Protein AF-A0A7V4J380-F1 (afdb_monomer_lite)

Sequence (96 aa):
MTESTLLVTMGGQAQVVTFALDWLLRHGENIREVVVLHVSPPPSLPVPHARVRRALEQLSTEFAGDRYQATPCRLRLVPIRRESERLADITDESDA

Foldseek 3Di:
DDEDEAEEEDELALVVVVVVVVVCVVVVHRYQEYEYEYAAAPPPDDPVPRSVVVSVVVVCVCCPPCDRPPHRHHYHYHFDDDVPHGHHHDPDPVSD

Radius of gyration: 14.52 Å; chains: 1; bounding box: 34×26×43 Å

Secondary structure (DSSP, 8-state):
---EEEEEEESS-THHHHHHHHHHHHTT--EEEEEEEE-B--TTS-GGG-HHHHHHHHHHHHTTTTEETTEE-EEEEEE-EETTEEPBP--SGGG-

pLDDT: mean 86.93, std 13.1, range [53.47, 98.38]

Structure (mmCIF, N/CA/C/O backbone):
data_AF-A0A7V4J380-F1
#
_entry.id   AF-A0A7V4J380-F1
#
loop_
_atom_site.group_PDB
_atom_site.id
_atom_site.type_symbol
_atom_site.label_atom_id
_atom_site.label_alt_id
_atom_site.label_comp_id
_atom_site.label_asym_id
_atom_site.label_entity_id
_atom_site.label_seq_id
_atom_site.pdbx_PDB_ins_code
_atom_site.Cartn_x
_atom_site.Cartn_y
_atom_site.Cartn_z
_atom_site.occupancy
_atom_site.B_iso_or_equiv
_atom_site.auth_seq_id
_atom_site.auth_comp_id
_atom_site.auth_asym_id
_atom_site.auth_atom_id
_atom_site.pdbx_PDB_model_num
ATOM 1 N N . MET A 1 1 ? -12.667 -7.475 19.306 1.00 62.94 1 MET A N 1
ATOM 2 C CA . MET A 1 1 ? -12.889 -7.272 17.859 1.00 62.94 1 MET A CA 1
ATOM 3 C C . MET A 1 1 ? -11.750 -7.944 17.130 1.00 62.94 1 MET A C 1
ATOM 5 O O . MET A 1 1 ? -10.622 -7.815 17.589 1.00 62.94 1 MET A O 1
ATOM 9 N N . THR A 1 2 ? -12.038 -8.679 16.064 1.00 84.44 2 THR A N 1
ATOM 10 C CA . THR A 1 2 ? -11.004 -9.290 15.224 1.00 84.44 2 THR A CA 1
ATOM 11 C C . THR A 1 2 ? -10.296 -8.181 14.447 1.00 84.44 2 THR A C 1
ATOM 13 O O . THR A 1 2 ? -10.947 -7.248 13.978 1.00 84.44 2 THR A O 1
ATOM 16 N N . GLU A 1 3 ? -8.970 -8.221 14.391 1.00 92.12 3 GLU A N 1
ATOM 17 C CA . GLU A 1 3 ? -8.197 -7.335 13.522 1.00 92.12 3 GLU A CA 1
ATOM 18 C C . GLU A 1 3 ? -8.098 -7.975 12.142 1.00 92.12 3 GLU A C 1
ATOM 20 O O . GLU A 1 3 ? -7.867 -9.181 12.029 1.00 92.12 3 GLU A O 1
ATOM 25 N N . SER A 1 4 ? -8.280 -7.162 11.109 1.00 96.06 4 SER A N 1
ATOM 26 C CA . SER A 1 4 ? -8.272 -7.606 9.720 1.00 96.06 4 SER A CA 1
ATOM 27 C C . SER A 1 4 ? -7.099 -6.979 8.968 1.00 96.06 4 SER A C 1
ATOM 29 O O . SER A 1 4 ? -6.654 -5.865 9.270 1.00 96.06 4 SER A O 1
ATOM 31 N N . THR A 1 5 ? -6.619 -7.697 7.955 1.00 97.50 5 THR A N 1
ATOM 32 C CA . THR A 1 5 ? -5.591 -7.226 7.022 1.00 97.50 5 THR A CA 1
ATOM 33 C C . THR A 1 5 ? -6.215 -7.049 5.647 1.00 97.50 5 THR A C 1
ATOM 35 O O . THR A 1 5 ? -6.853 -7.966 5.131 1.00 97.50 5 THR A O 1
ATOM 38 N N . LEU A 1 6 ? -6.004 -5.886 5.036 1.00 97.69 6 LEU A N 1
ATOM 39 C CA . LEU A 1 6 ? -6.385 -5.624 3.654 1.00 97.69 6 LEU A CA 1
ATOM 40 C C . LEU A 1 6 ? -5.228 -6.022 2.727 1.00 97.69 6 LEU A C 1
ATOM 42 O O . LEU A 1 6 ? -4.156 -5.425 2.787 1.00 97.69 6 LEU A O 1
ATOM 46 N N . LEU A 1 7 ? -5.447 -7.013 1.863 1.00 97.44 7 LEU A N 1
ATOM 47 C CA . LEU A 1 7 ? -4.506 -7.416 0.815 1.00 97.44 7 LEU A CA 1
ATOM 48 C C . LEU A 1 7 ? -4.987 -6.881 -0.537 1.00 97.44 7 LEU A C 1
ATOM 50 O O . LEU A 1 7 ? -6.100 -7.199 -0.952 1.00 97.44 7 LEU A O 1
ATOM 54 N N . VAL A 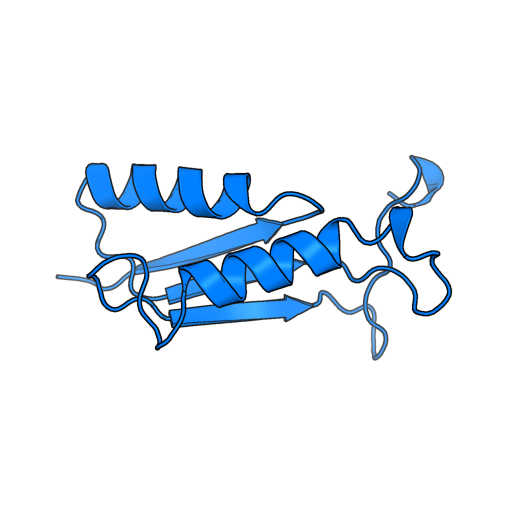1 8 ? -4.161 -6.090 -1.227 1.00 95.12 8 VAL A N 1
ATOM 55 C CA . VAL A 1 8 ? -4.530 -5.476 -2.516 1.00 95.12 8 VAL A CA 1
ATOM 56 C C . VAL A 1 8 ? -3.401 -5.590 -3.526 1.00 95.12 8 VAL A C 1
ATOM 58 O O . VAL A 1 8 ? -2.229 -5.517 -3.166 1.00 95.12 8 VAL A O 1
ATOM 61 N N . THR A 1 9 ? -3.750 -5.690 -4.804 1.00 92.31 9 THR A N 1
ATOM 62 C CA . THR A 1 9 ? -2.816 -5.462 -5.911 1.00 92.31 9 THR A CA 1
ATOM 63 C C . THR A 1 9 ? -2.856 -4.000 -6.339 1.00 92.31 9 THR A C 1
ATOM 65 O O . THR A 1 9 ? -3.934 -3.409 -6.413 1.00 92.31 9 THR A O 1
ATOM 68 N N . MET A 1 10 ? -1.707 -3.413 -6.660 1.00 91.00 10 MET A N 1
ATOM 69 C CA . MET A 1 10 ? -1.605 -2.016 -7.075 1.00 91.00 10 MET A CA 1
ATOM 70 C C . MET A 1 10 ? -0.615 -1.861 -8.231 1.00 91.00 10 MET A C 1
ATOM 72 O O . MET A 1 10 ? 0.506 -2.366 -8.181 1.00 91.00 10 MET A O 1
ATOM 76 N N . GLY A 1 11 ? -1.065 -1.164 -9.277 1.00 85.12 11 GLY A N 1
ATOM 77 C CA . GLY A 1 11 ? -0.243 -0.756 -10.415 1.00 85.12 11 GLY A CA 1
ATOM 78 C C . GLY A 1 11 ? 0.300 0.660 -10.226 1.00 85.12 11 GLY A C 1
ATOM 79 O O . GLY A 1 11 ? 1.171 0.906 -9.404 1.00 85.12 11 GLY A O 1
ATOM 80 N N . GLY A 1 12 ? -0.208 1.621 -10.999 1.00 86.62 12 GLY A N 1
ATOM 81 C CA . GLY A 1 12 ? 0.286 3.004 -10.998 1.00 86.62 12 GLY A CA 1
ATOM 82 C C . GLY A 1 12 ? -0.514 4.012 -10.167 1.00 86.62 12 GLY A C 1
ATOM 83 O O . GLY A 1 12 ? -0.297 5.211 -10.329 1.00 86.62 12 GLY A O 1
ATOM 84 N N . GLN A 1 13 ? -1.483 3.568 -9.361 1.00 91.25 13 GLN A N 1
ATOM 85 C CA . GLN A 1 13 ? -2.473 4.446 -8.725 1.00 91.25 13 GLN A CA 1
ATOM 86 C C . GLN A 1 13 ? -2.659 4.108 -7.244 1.00 91.25 13 GLN A C 1
ATOM 88 O O . GLN A 1 13 ? -3.278 3.103 -6.897 1.00 91.25 13 GLN A O 1
ATOM 93 N N . ALA A 1 14 ? -2.174 4.988 -6.366 1.00 93.81 14 ALA A N 1
ATOM 94 C CA . ALA A 1 14 ? -2.331 4.854 -4.917 1.00 93.81 14 ALA A CA 1
ATOM 95 C C . ALA A 1 14 ? -3.801 4.934 -4.472 1.00 93.81 14 ALA A C 1
ATOM 97 O O . ALA A 1 14 ? -4.189 4.294 -3.497 1.00 93.81 14 ALA A O 1
ATOM 98 N N . GLN A 1 15 ? -4.630 5.683 -5.209 1.00 94.94 15 GLN A N 1
ATOM 99 C CA . GLN A 1 15 ? -6.020 5.962 -4.841 1.00 94.94 15 GLN A CA 1
ATOM 100 C C . GLN A 1 15 ? -6.887 4.705 -4.767 1.00 94.94 15 GLN A C 1
ATOM 102 O O . GLN A 1 15 ? -7.817 4.653 -3.974 1.00 94.94 15 GLN A O 1
ATOM 107 N N . VAL A 1 16 ? -6.577 3.675 -5.561 1.00 92.94 16 VAL A N 1
ATOM 108 C CA . VAL A 1 16 ? -7.302 2.397 -5.499 1.00 92.94 16 VAL A CA 1
ATOM 109 C C . VAL A 1 16 ? -7.184 1.784 -4.099 1.00 92.94 16 VAL A C 1
ATOM 111 O O . VAL A 1 16 ? -8.164 1.270 -3.566 1.00 92.94 16 VAL A O 1
ATOM 114 N N . VAL A 1 17 ? -6.008 1.899 -3.472 1.00 96.56 17 VAL A N 1
ATOM 115 C CA . VAL A 1 17 ? -5.754 1.391 -2.118 1.00 96.56 17 VAL A CA 1
ATOM 116 C C . VAL A 1 17 ? -6.486 2.232 -1.075 1.00 96.56 17 VAL A C 1
ATOM 118 O O . VAL A 1 17 ? -7.187 1.682 -0.227 1.00 96.56 17 VAL A O 1
ATOM 121 N N . THR A 1 18 ? -6.352 3.559 -1.140 1.00 97.00 18 THR A N 1
ATOM 122 C CA . THR A 1 18 ? -6.932 4.459 -0.132 1.00 97.00 18 THR A CA 1
ATOM 123 C C . THR A 1 18 ? -8.455 4.505 -0.206 1.00 97.00 18 THR A C 1
ATOM 125 O O . THR A 1 18 ? -9.106 4.513 0.831 1.00 97.00 18 THR A O 1
ATOM 128 N N . PHE A 1 19 ? -9.055 4.424 -1.398 1.00 97.19 19 PHE A N 1
ATOM 129 C CA . PHE A 1 19 ? -10.513 4.353 -1.546 1.00 97.19 19 PHE A CA 1
ATOM 130 C C . PHE A 1 19 ? -11.094 3.037 -1.030 1.00 97.19 19 PHE A C 1
ATOM 132 O O . PHE A 1 19 ? -12.133 3.054 -0.369 1.00 97.19 19 PHE A O 1
ATOM 139 N N . ALA A 1 20 ? -10.428 1.908 -1.292 1.00 96.81 20 ALA A N 1
ATOM 140 C CA . ALA A 1 20 ? -10.843 0.623 -0.738 1.00 96.81 20 ALA A CA 1
ATOM 141 C C . ALA A 1 20 ? -10.758 0.628 0.796 1.00 96.81 20 ALA A C 1
ATOM 143 O O . ALA A 1 20 ? -11.705 0.217 1.468 1.00 96.81 20 ALA A O 1
ATOM 144 N N . LEU A 1 21 ? -9.659 1.148 1.354 1.00 97.62 21 LEU A N 1
ATOM 145 C CA . LEU A 1 21 ? -9.485 1.264 2.800 1.00 97.62 21 LEU A CA 1
ATOM 146 C C . LEU A 1 21 ? -10.527 2.197 3.428 1.00 97.62 21 LEU A C 1
ATOM 148 O O . LEU A 1 21 ? -11.185 1.809 4.389 1.00 97.62 21 LEU A O 1
ATOM 152 N N . ASP A 1 22 ? -10.724 3.390 2.866 1.00 97.56 22 ASP A N 1
ATOM 153 C CA . ASP A 1 22 ? -11.747 4.342 3.306 1.00 97.56 22 ASP A CA 1
ATOM 154 C C . ASP A 1 22 ? -13.134 3.701 3.343 1.00 97.56 22 ASP A C 1
ATOM 156 O O . ASP A 1 22 ? -13.890 3.904 4.294 1.00 97.56 22 ASP A O 1
ATOM 160 N N . TRP A 1 23 ? -13.483 2.939 2.304 1.00 97.56 23 TRP A N 1
ATOM 161 C CA . TRP A 1 23 ? -14.763 2.250 2.238 1.00 97.56 23 TRP A CA 1
ATOM 162 C C . TRP A 1 23 ? -14.890 1.234 3.375 1.00 97.56 23 TRP A C 1
ATOM 164 O O . TRP A 1 23 ? -15.863 1.301 4.119 1.00 97.56 23 TRP A O 1
ATOM 174 N N . LEU A 1 24 ? -13.896 0.366 3.581 1.00 96.38 24 LEU A N 1
ATOM 175 C CA . LEU A 1 24 ? -13.916 -0.639 4.654 1.00 96.38 24 LEU A CA 1
ATOM 176 C C . LEU A 1 24 ? -14.027 0.006 6.042 1.00 96.38 24 LEU A C 1
ATOM 178 O O . LEU A 1 24 ? -14.891 -0.370 6.835 1.00 96.38 24 LEU A O 1
ATOM 182 N N . LEU A 1 25 ? -13.218 1.033 6.315 1.00 95.38 25 LEU A N 1
ATOM 183 C CA . LEU A 1 25 ? -13.238 1.747 7.594 1.00 95.38 25 LEU A CA 1
ATOM 184 C C . LEU A 1 25 ? -14.592 2.425 7.849 1.00 95.38 25 LEU A C 1
ATOM 186 O O . LEU A 1 25 ? -15.112 2.362 8.963 1.00 95.38 25 LEU A O 1
ATOM 190 N N . ARG A 1 26 ? -15.210 3.024 6.821 1.00 96.06 26 ARG A N 1
ATOM 191 C CA . ARG A 1 26 ? -16.560 3.615 6.923 1.00 96.06 26 ARG A CA 1
ATOM 192 C C . ARG A 1 26 ? -17.649 2.578 7.209 1.00 96.06 26 ARG A C 1
ATOM 194 O O . ARG A 1 26 ? -18.677 2.947 7.768 1.00 96.06 26 ARG A O 1
ATOM 201 N N . HIS A 1 27 ? -17.427 1.311 6.864 1.00 95.44 27 HIS A N 1
ATOM 202 C CA . HIS A 1 27 ? -18.343 0.202 7.155 1.00 95.44 27 HIS A CA 1
ATOM 203 C C . HIS A 1 27 ? -18.036 -0.500 8.489 1.00 95.44 27 HIS A C 1
ATOM 205 O O . HIS A 1 27 ? -18.673 -1.496 8.819 1.00 95.44 27 HIS A O 1
ATOM 211 N N . GLY A 1 28 ? -17.109 0.040 9.287 1.00 94.56 28 GLY A N 1
ATOM 212 C CA . GLY A 1 28 ? -16.799 -0.464 10.625 1.00 94.56 28 GLY A CA 1
ATOM 213 C C . GLY A 1 28 ? -15.778 -1.601 10.657 1.00 94.56 28 GLY A C 1
ATOM 214 O O . GLY A 1 28 ? -15.563 -2.181 11.722 1.00 94.56 28 GLY A O 1
ATOM 215 N N . GLU A 1 29 ? -15.125 -1.909 9.533 1.00 95.44 29 GLU A N 1
ATOM 216 C CA . GLU A 1 29 ? -14.044 -2.893 9.506 1.00 95.44 29 GLU A CA 1
ATOM 217 C C . GLU A 1 29 ? -12.823 -2.388 10.281 1.00 95.44 29 GLU A C 1
ATOM 219 O O . GLU A 1 29 ? -12.367 -1.255 10.116 1.00 95.44 29 GLU A O 1
ATOM 224 N N . ASN A 1 30 ? -12.246 -3.252 11.113 1.00 95.69 30 ASN A N 1
ATOM 225 C CA . ASN A 1 30 ? -11.063 -2.935 11.910 1.00 95.69 30 ASN A CA 1
ATOM 226 C C . ASN A 1 30 ? -9.786 -3.363 11.169 1.00 95.69 30 ASN A C 1
ATOM 228 O O . ASN A 1 30 ? -9.146 -4.357 11.526 1.00 95.69 30 ASN A O 1
ATOM 232 N N . ILE A 1 31 ? -9.434 -2.620 10.116 1.00 97.31 31 ILE A N 1
ATOM 233 C CA . ILE A 1 31 ? -8.211 -2.859 9.340 1.00 97.31 31 ILE A CA 1
ATOM 234 C C . ILE A 1 31 ? -7.001 -2.278 10.084 1.00 97.31 31 ILE A C 1
ATOM 236 O O . ILE A 1 31 ? -6.948 -1.076 10.339 1.00 97.31 31 ILE A O 1
ATOM 240 N N . ARG A 1 32 ? -6.017 -3.120 10.423 1.00 97.25 32 ARG A N 1
ATOM 241 C CA . ARG A 1 32 ? -4.776 -2.706 11.123 1.00 97.25 32 ARG A CA 1
ATOM 242 C C . ARG A 1 32 ? -3.515 -2.844 10.287 1.00 97.25 32 ARG A C 1
ATOM 244 O O . ARG A 1 32 ? -2.445 -2.382 10.690 1.00 97.25 32 ARG A O 1
ATOM 251 N N . GLU A 1 33 ? -3.634 -3.477 9.131 1.00 98.00 33 GLU A N 1
ATOM 252 C CA . GLU A 1 33 ? -2.535 -3.666 8.205 1.00 98.00 33 GLU A CA 1
ATOM 253 C C . GLU A 1 33 ? -3.055 -3.655 6.771 1.00 98.00 33 GLU A C 1
ATOM 255 O O . GLU A 1 33 ? -4.078 -4.267 6.458 1.00 98.00 33 GLU A O 1
ATOM 260 N N . VAL A 1 34 ? -2.330 -2.961 5.901 1.00 98.38 34 VAL A N 1
ATOM 261 C CA . VAL A 1 34 ? -2.535 -2.972 4.457 1.00 98.38 34 VAL A CA 1
ATOM 262 C C . VAL A 1 34 ? -1.293 -3.561 3.816 1.00 98.38 34 VAL A C 1
ATOM 264 O O . VAL A 1 34 ? -0.188 -3.044 3.980 1.00 98.38 34 VAL A O 1
ATOM 267 N N . VAL A 1 35 ? -1.477 -4.644 3.072 1.00 98.31 35 VAL A N 1
ATOM 268 C CA . VAL A 1 35 ? -0.436 -5.288 2.278 1.00 98.31 35 VAL A CA 1
ATOM 269 C C . VAL A 1 35 ? -0.709 -4.983 0.814 1.00 98.31 35 VAL A C 1
ATOM 271 O O . VAL A 1 35 ? -1.719 -5.407 0.254 1.00 98.31 35 VAL A O 1
ATOM 274 N N . VAL A 1 36 ? 0.202 -4.242 0.192 1.00 97.12 36 VAL A N 1
ATOM 275 C CA .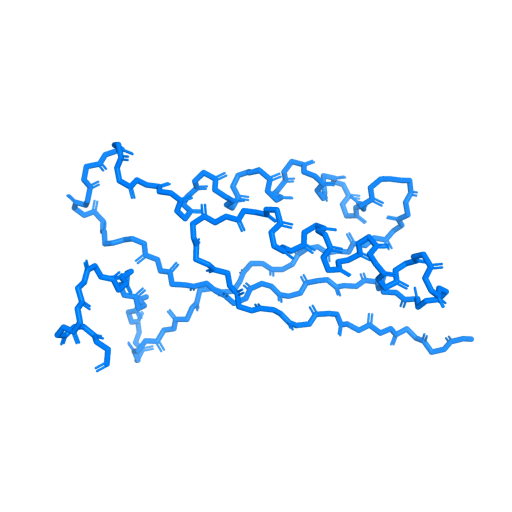 VAL A 1 36 ? 0.118 -3.853 -1.214 1.00 97.12 36 VAL A CA 1
ATOM 276 C C . VAL A 1 36 ? 1.084 -4.705 -2.020 1.00 97.12 36 VAL A C 1
ATOM 278 O O . VAL A 1 36 ? 2.301 -4.535 -1.932 1.00 97.12 36 VAL A O 1
ATOM 281 N N . LEU A 1 37 ? 0.527 -5.612 -2.814 1.00 94.31 37 LEU A N 1
ATOM 282 C CA . LEU A 1 37 ? 1.242 -6.353 -3.840 1.00 94.31 37 LEU A CA 1
ATOM 283 C C . LEU A 1 37 ? 1.408 -5.451 -5.059 1.00 94.31 37 LEU A C 1
ATOM 285 O O . LEU A 1 37 ? 0.424 -4.929 -5.582 1.00 94.31 37 LEU A O 1
ATOM 289 N N . HIS A 1 38 ? 2.636 -5.264 -5.524 1.00 90.81 38 HIS A N 1
ATOM 290 C CA . HIS A 1 38 ? 2.889 -4.417 -6.686 1.00 90.81 38 HIS A CA 1
ATOM 291 C C . HIS A 1 38 ? 3.931 -5.029 -7.622 1.00 90.81 38 HIS A C 1
ATOM 293 O O . HIS A 1 38 ? 4.874 -5.697 -7.193 1.00 90.81 38 HIS A O 1
ATOM 299 N N . VAL A 1 39 ? 3.782 -4.766 -8.916 1.00 85.69 39 VAL A N 1
ATOM 300 C CA . VAL A 1 39 ? 4.863 -4.947 -9.895 1.00 85.69 39 VAL A CA 1
ATOM 301 C C . VAL A 1 39 ? 5.905 -3.847 -9.707 1.00 85.69 39 VAL A C 1
ATOM 303 O O . VAL A 1 39 ? 5.646 -2.841 -9.050 1.00 85.69 39 VAL A O 1
ATOM 306 N N . SER A 1 40 ? 7.126 -4.028 -10.193 1.00 77.06 40 SER A N 1
ATOM 307 C CA . SER A 1 40 ? 8.164 -2.995 -10.135 1.00 77.06 40 SER A CA 1
ATOM 308 C C . SER A 1 40 ? 8.508 -2.535 -11.543 1.00 77.06 40 SER A C 1
ATOM 310 O O . SER A 1 40 ? 8.781 -3.380 -12.386 1.00 77.06 40 SER A O 1
ATOM 312 N N . PRO A 1 41 ? 8.570 -1.223 -11.820 1.00 68.88 41 PRO A N 1
ATOM 313 C CA . PRO A 1 41 ? 9.055 -0.771 -13.114 1.00 68.88 41 PRO A CA 1
ATOM 314 C C . PRO A 1 41 ? 10.509 -1.241 -13.288 1.00 68.88 41 PRO A C 1
ATOM 316 O O . PRO A 1 41 ? 11.273 -1.191 -12.311 1.00 68.88 41 PRO A O 1
ATOM 319 N N . PRO A 1 42 ? 10.910 -1.702 -14.487 1.00 66.44 42 PRO A N 1
ATOM 320 C CA . PRO A 1 42 ? 12.278 -2.136 -14.717 1.00 66.44 42 PRO A CA 1
ATOM 321 C C . PRO A 1 42 ? 13.261 -0.989 -14.417 1.00 66.44 42 PRO A C 1
ATOM 323 O O . PRO A 1 42 ? 12.917 0.185 -14.599 1.00 66.44 42 PRO A O 1
ATOM 326 N N . PRO A 1 43 ? 14.491 -1.289 -13.958 1.00 64.81 43 PRO A N 1
ATOM 327 C CA . PRO A 1 43 ? 15.454 -0.267 -13.534 1.00 64.81 43 PRO A CA 1
ATOM 328 C C . PRO A 1 43 ? 15.785 0.764 -14.624 1.00 64.81 43 PRO A C 1
ATOM 330 O O . PRO A 1 43 ? 16.166 1.888 -14.311 1.00 64.81 43 PRO A O 1
ATOM 333 N N . SER A 1 44 ? 15.635 0.375 -15.890 1.00 65.69 44 SER A N 1
ATOM 334 C CA . SER A 1 44 ? 15.918 1.161 -17.091 1.00 65.69 44 SER A CA 1
ATOM 335 C C . SER A 1 44 ? 14.769 2.072 -17.548 1.00 65.69 44 SER A C 1
ATOM 337 O O . SER A 1 44 ? 14.952 2.832 -18.498 1.00 65.69 44 SER A O 1
ATOM 339 N N . LEU A 1 45 ? 13.591 2.022 -16.911 1.00 61.53 45 LEU A N 1
ATOM 340 C CA . LEU A 1 45 ? 12.418 2.773 -17.367 1.00 61.53 45 LEU A CA 1
ATOM 341 C C . LEU A 1 45 ? 12.581 4.293 -17.110 1.00 61.53 45 LEU A C 1
ATOM 343 O O . LEU A 1 45 ? 12.881 4.685 -15.976 1.00 61.53 45 LEU A O 1
ATOM 347 N N . PRO A 1 46 ? 12.343 5.178 -18.104 1.00 59.28 46 PRO A N 1
ATOM 348 C CA . PRO A 1 46 ? 12.430 6.627 -17.914 1.00 59.28 46 PRO A CA 1
ATOM 349 C C . PRO A 1 46 ? 11.481 7.135 -16.819 1.00 59.28 46 PRO A C 1
ATOM 351 O O . PRO A 1 46 ? 10.316 6.744 -16.771 1.00 59.28 46 PRO A O 1
ATOM 354 N N . VAL A 1 47 ? 11.950 8.082 -15.995 1.00 58.56 47 VAL A N 1
ATOM 355 C CA . VAL A 1 47 ? 11.210 8.726 -14.885 1.00 58.56 47 VAL A CA 1
ATOM 356 C C . VAL A 1 47 ? 9.746 9.104 -15.199 1.00 58.56 47 VAL A C 1
ATOM 358 O O . VAL A 1 47 ? 8.897 8.828 -14.350 1.00 58.56 47 VAL A O 1
ATOM 361 N N . PRO A 1 48 ? 9.378 9.660 -16.376 1.00 53.47 48 PRO A N 1
ATOM 362 C CA . PRO A 1 48 ? 7.971 9.955 -16.688 1.00 53.47 48 PRO A CA 1
ATOM 363 C C . PRO A 1 48 ? 7.034 8.73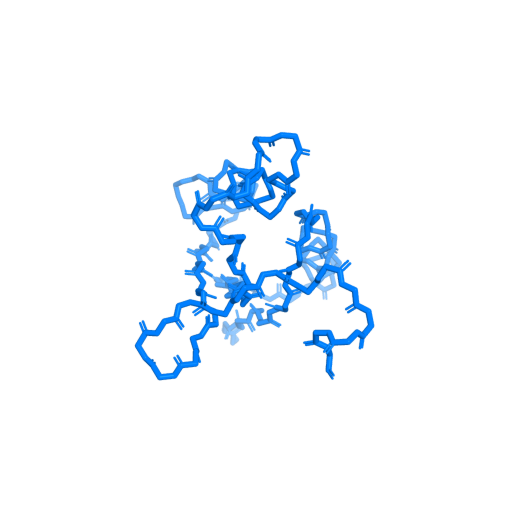0 -16.701 1.00 53.47 48 PRO A C 1
ATOM 365 O O . PRO A 1 48 ? 5.826 8.898 -16.561 1.00 53.47 48 PRO A O 1
ATOM 368 N N . HIS A 1 49 ? 7.564 7.506 -16.789 1.00 60.44 49 HIS A N 1
ATOM 369 C CA . HIS A 1 49 ? 6.794 6.256 -16.754 1.00 60.44 49 HIS A CA 1
ATOM 370 C C . HIS A 1 49 ? 6.769 5.597 -15.362 1.00 60.44 49 HIS A C 1
ATOM 372 O O . HIS A 1 49 ? 6.201 4.522 -15.188 1.00 60.44 49 HIS A O 1
ATOM 378 N N . ALA A 1 50 ? 7.326 6.238 -14.328 1.00 75.50 50 ALA A N 1
ATOM 379 C CA . ALA A 1 50 ? 7.443 5.681 -12.979 1.00 75.50 50 ALA A CA 1
ATOM 380 C C . ALA A 1 50 ? 6.143 5.779 -12.143 1.00 75.50 50 ALA A C 1
ATOM 382 O O . ALA A 1 50 ? 6.186 6.116 -10.958 1.00 75.50 50 ALA A O 1
ATOM 383 N N . ARG A 1 51 ? 4.978 5.483 -12.739 1.00 84.62 51 ARG A N 1
ATOM 384 C CA . ARG A 1 51 ? 3.655 5.604 -12.085 1.00 84.62 51 ARG A CA 1
ATOM 385 C C . ARG A 1 51 ? 3.576 4.799 -10.789 1.00 84.62 51 ARG A C 1
ATOM 387 O O . ARG A 1 51 ? 3.168 5.333 -9.764 1.00 84.62 51 ARG A O 1
ATOM 394 N N . VAL A 1 52 ? 4.041 3.549 -10.828 1.00 87.69 52 VAL A N 1
ATOM 395 C CA . VAL A 1 52 ? 4.103 2.668 -9.653 1.00 87.69 52 VAL A CA 1
ATOM 396 C C . VAL A 1 52 ? 4.945 3.298 -8.544 1.00 87.69 52 VAL A C 1
ATOM 398 O O . VAL A 1 52 ? 4.510 3.371 -7.403 1.00 87.69 52 VAL A O 1
ATOM 401 N N . ARG A 1 53 ? 6.136 3.814 -8.873 1.00 86.06 53 ARG A N 1
ATOM 402 C CA . ARG A 1 53 ? 7.039 4.442 -7.894 1.00 86.06 53 ARG A CA 1
ATOM 403 C C . ARG A 1 53 ? 6.361 5.613 -7.186 1.00 86.06 53 ARG A C 1
ATOM 405 O O . ARG A 1 53 ? 6.347 5.654 -5.961 1.00 86.06 53 ARG A O 1
ATOM 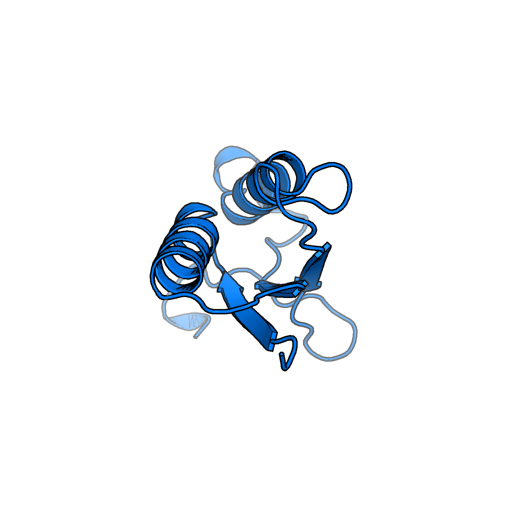412 N N . ARG A 1 54 ? 5.735 6.504 -7.959 1.00 89.81 54 ARG A N 1
ATOM 413 C CA . ARG A 1 54 ? 4.969 7.633 -7.423 1.00 89.81 54 ARG A CA 1
ATOM 414 C C . ARG A 1 54 ? 3.829 7.161 -6.519 1.00 89.81 54 ARG A C 1
ATOM 416 O O . ARG A 1 54 ? 3.619 7.743 -5.462 1.00 89.81 54 ARG A O 1
ATOM 423 N N . ALA A 1 55 ? 3.104 6.116 -6.912 1.00 92.38 55 ALA A N 1
ATOM 424 C CA . ALA A 1 55 ? 2.035 5.560 -6.091 1.00 92.38 55 ALA A CA 1
ATOM 425 C C . ALA A 1 55 ? 2.563 4.986 -4.762 1.00 92.38 55 ALA A C 1
ATOM 427 O O . ALA A 1 55 ? 1.968 5.223 -3.716 1.00 92.38 55 ALA A O 1
ATOM 428 N N . LEU A 1 56 ? 3.708 4.298 -4.769 1.00 93.06 56 LEU A N 1
ATOM 429 C CA . LEU A 1 56 ? 4.345 3.789 -3.547 1.00 93.06 56 LEU A CA 1
ATOM 430 C C . LEU A 1 56 ? 4.793 4.923 -2.610 1.00 93.06 56 LEU A C 1
ATOM 432 O O . LEU A 1 56 ? 4.614 4.817 -1.397 1.00 93.06 56 LEU A O 1
ATOM 436 N N . GLU A 1 57 ? 5.340 6.015 -3.150 1.00 94.06 57 GLU A N 1
ATOM 437 C CA . GLU A 1 57 ? 5.713 7.215 -2.381 1.00 94.06 57 GLU A CA 1
ATOM 438 C C . GLU A 1 57 ? 4.486 7.902 -1.764 1.00 94.06 57 GLU A C 1
ATOM 440 O O . GLU A 1 57 ? 4.506 8.290 -0.594 1.00 94.06 57 GLU A O 1
ATOM 445 N N . GLN A 1 58 ? 3.391 7.995 -2.523 1.00 96.56 58 GLN A N 1
ATOM 446 C CA . GLN A 1 58 ? 2.116 8.515 -2.028 1.00 96.56 58 GLN A CA 1
ATOM 447 C C . GLN A 1 58 ? 1.586 7.660 -0.877 1.00 96.56 58 GLN A C 1
ATOM 449 O O . GLN A 1 58 ? 1.295 8.195 0.186 1.00 96.56 58 GLN A O 1
ATOM 454 N N . LEU A 1 59 ? 1.542 6.334 -1.039 1.00 96.81 59 LEU A N 1
ATOM 455 C CA . LEU A 1 59 ? 1.113 5.431 0.032 1.00 96.81 59 LEU A CA 1
ATOM 456 C C . LEU A 1 59 ? 2.031 5.516 1.254 1.00 96.81 59 LEU A C 1
ATOM 458 O O . LEU A 1 59 ? 1.551 5.568 2.377 1.00 96.81 59 LEU A O 1
ATOM 462 N N . SER A 1 60 ? 3.345 5.600 1.062 1.00 96.75 60 SER A N 1
ATOM 463 C CA . SER A 1 60 ? 4.279 5.760 2.186 1.00 96.75 60 SER A CA 1
ATOM 464 C C . SER A 1 60 ? 4.016 7.050 2.974 1.00 96.75 60 SER A C 1
ATOM 466 O O . SER A 1 60 ? 4.181 7.071 4.190 1.00 96.75 60 SER A O 1
ATOM 468 N N . THR A 1 61 ? 3.574 8.109 2.289 1.00 97.31 61 THR A N 1
ATOM 469 C CA . THR A 1 61 ? 3.199 9.387 2.908 1.00 97.31 61 THR A CA 1
ATOM 470 C C . THR A 1 61 ? 1.871 9.286 3.659 1.00 97.31 61 THR A C 1
ATOM 472 O O . THR A 1 61 ? 1.789 9.707 4.808 1.00 97.31 61 THR A O 1
ATOM 475 N N . GLU A 1 62 ? 0.849 8.691 3.040 1.00 97.44 62 GLU A N 1
ATOM 476 C CA . GLU A 1 62 ? -0.483 8.492 3.639 1.00 97.44 62 GLU A CA 1
ATOM 477 C C . GLU A 1 62 ? -0.443 7.614 4.899 1.00 97.44 62 GLU A C 1
ATOM 479 O O . GLU A 1 62 ? -1.255 7.791 5.805 1.00 97.44 62 GLU A O 1
ATOM 484 N N . PHE A 1 63 ? 0.505 6.672 4.955 1.00 97.94 63 PHE A N 1
ATOM 485 C CA . PHE A 1 63 ? 0.668 5.719 6.056 1.00 97.94 63 PHE A CA 1
ATOM 486 C C . PHE A 1 63 ? 1.800 6.088 7.035 1.00 97.94 63 PHE A C 1
ATOM 488 O O . PHE A 1 63 ? 2.266 5.243 7.810 1.00 97.94 63 PHE A O 1
ATOM 495 N N . ALA A 1 64 ? 2.295 7.329 6.985 1.00 96.94 64 ALA A N 1
ATOM 496 C CA . ALA A 1 64 ? 3.445 7.759 7.771 1.00 96.94 64 ALA A CA 1
ATOM 497 C C . ALA A 1 64 ? 3.241 7.518 9.279 1.00 96.94 64 ALA A C 1
ATOM 499 O O . ALA A 1 64 ? 2.226 7.889 9.870 1.00 96.94 64 ALA A O 1
ATOM 500 N N . GLY A 1 65 ? 4.241 6.907 9.921 1.00 96.94 65 GLY A N 1
ATOM 501 C CA . GLY A 1 65 ? 4.184 6.584 11.349 1.00 96.94 65 GLY A CA 1
ATOM 502 C C . GLY A 1 65 ? 3.243 5.425 11.693 1.00 96.94 65 GLY A C 1
ATOM 503 O O . GLY A 1 65 ? 2.691 5.415 12.793 1.00 96.94 65 GLY A O 1
ATOM 504 N N . ASP A 1 66 ? 3.060 4.474 10.768 1.00 97.38 66 ASP A N 1
ATOM 505 C CA . ASP A 1 66 ? 2.187 3.299 10.918 1.00 97.38 66 ASP A CA 1
ATOM 506 C C . ASP A 1 66 ? 0.731 3.674 11.224 1.00 97.38 66 ASP A C 1
ATOM 508 O O . ASP A 1 66 ? 0.036 3.048 12.038 1.00 97.38 66 ASP A O 1
ATOM 512 N N . ARG A 1 67 ? 0.268 4.743 10.577 1.00 97.19 67 ARG A N 1
ATOM 513 C CA . ARG A 1 67 ? -1.076 5.290 10.739 1.00 97.19 67 ARG A CA 1
ATOM 514 C C . ARG A 1 67 ? -1.650 5.660 9.398 1.00 97.19 67 ARG A C 1
ATOM 516 O O . ARG A 1 67 ? -0.988 6.332 8.628 1.00 97.19 67 ARG A O 1
ATOM 523 N N . TYR A 1 68 ? -2.906 5.301 9.189 1.00 97.44 68 TYR A N 1
ATOM 524 C CA . TYR A 1 68 ? -3.705 5.857 8.111 1.00 97.44 68 TYR A CA 1
ATOM 525 C C . TYR A 1 68 ? -4.703 6.832 8.729 1.00 97.44 68 TYR A C 1
ATOM 527 O O . TYR A 1 68 ? -5.510 6.450 9.585 1.00 97.44 68 TYR A O 1
ATOM 535 N N . GLN A 1 69 ? -4.608 8.108 8.349 1.00 92.62 69 GLN A N 1
ATOM 536 C CA . GLN A 1 69 ? -5.266 9.209 9.060 1.00 92.62 69 GLN A CA 1
ATOM 537 C C . GLN A 1 69 ? -4.889 9.192 10.561 1.00 92.62 69 GLN A C 1
ATOM 539 O O . GLN A 1 69 ? -3.712 9.134 10.913 1.00 92.62 69 GLN A O 1
ATOM 544 N N . ALA A 1 70 ? -5.865 9.230 11.473 1.00 90.25 70 ALA A N 1
ATOM 545 C CA . ALA A 1 70 ? -5.615 9.166 12.916 1.00 90.25 70 ALA A CA 1
ATOM 546 C C . ALA A 1 70 ? -5.504 7.726 13.466 1.00 90.25 70 ALA A C 1
ATOM 548 O O . ALA A 1 70 ? -5.140 7.531 14.632 1.00 90.25 70 ALA A O 1
ATOM 549 N N . THR A 1 71 ? -5.796 6.709 12.652 1.00 91.44 71 THR A N 1
ATOM 550 C CA . THR A 1 71 ? -5.964 5.323 13.108 1.00 91.44 71 THR A CA 1
ATOM 551 C C . THR A 1 71 ? -4.674 4.519 12.925 1.00 91.44 71 THR A C 1
ATOM 553 O O . THR A 1 71 ? -4.055 4.606 11.865 1.00 91.44 71 THR A O 1
ATOM 556 N N . PRO A 1 72 ? -4.248 3.708 13.917 1.00 96.25 72 PRO A N 1
ATOM 557 C CA . PRO A 1 72 ? -3.132 2.781 13.740 1.00 96.25 72 PRO A CA 1
ATOM 558 C C . PRO A 1 72 ? -3.397 1.814 12.583 1.00 96.25 72 PRO A C 1
ATOM 560 O O . PRO A 1 72 ? -4.350 1.036 12.634 1.00 96.25 72 PRO A O 1
ATOM 563 N N . CYS A 1 73 ? -2.550 1.859 11.561 1.00 97.81 73 CYS A N 1
ATOM 564 C CA . CYS A 1 73 ? -2.644 1.002 10.390 1.00 97.81 73 CYS A CA 1
ATOM 565 C C . CYS A 1 73 ? -1.277 0.926 9.710 1.00 97.81 73 CYS A C 1
ATOM 567 O O . CYS A 1 73 ? -0.790 1.918 9.171 1.00 97.81 73 CYS A O 1
ATOM 569 N N . ARG A 1 74 ? -0.654 -0.254 9.728 1.00 98.19 74 ARG A N 1
ATOM 570 C CA . ARG A 1 74 ? 0.657 -0.467 9.101 1.00 98.19 74 ARG A CA 1
ATOM 571 C C . ARG A 1 74 ? 0.521 -0.630 7.596 1.00 98.19 74 ARG A C 1
ATOM 573 O O . ARG A 1 74 ? -0.411 -1.283 7.129 1.00 98.19 74 ARG A O 1
ATOM 580 N N . LEU A 1 75 ? 1.498 -0.124 6.854 1.00 98.38 75 LEU A N 1
ATOM 581 C CA . LEU A 1 75 ? 1.635 -0.379 5.424 1.00 98.38 75 LEU A CA 1
ATOM 582 C C . LEU A 1 75 ? 2.782 -1.357 5.171 1.00 98.38 75 LEU A C 1
ATOM 584 O O . LEU A 1 75 ? 3.904 -1.148 5.628 1.00 98.38 75 LEU A O 1
ATOM 588 N N . ARG A 1 76 ? 2.521 -2.400 4.383 1.00 97.94 76 ARG A N 1
ATOM 589 C CA . ARG A 1 76 ? 3.549 -3.286 3.831 1.00 97.94 76 ARG A CA 1
ATOM 590 C C . ARG A 1 76 ? 3.507 -3.238 2.314 1.00 97.94 76 ARG A C 1
ATOM 592 O O . ARG A 1 76 ? 2.513 -3.620 1.705 1.00 97.94 76 ARG A O 1
ATOM 599 N N . LEU A 1 77 ? 4.607 -2.809 1.709 1.00 95.38 77 LEU A N 1
ATOM 600 C CA . LEU A 1 77 ? 4.791 -2.808 0.260 1.00 95.38 77 LEU A CA 1
ATOM 601 C C . LEU A 1 77 ? 5.559 -4.069 -0.136 1.00 95.38 77 LEU A C 1
ATOM 603 O O . LEU A 1 77 ? 6.701 -4.263 0.286 1.00 95.38 77 LEU A O 1
ATOM 607 N N . VAL A 1 78 ? 4.925 -4.945 -0.910 1.00 94.19 78 VAL A N 1
ATOM 608 C CA . VAL A 1 78 ? 5.481 -6.245 -1.290 1.00 94.19 78 VAL A CA 1
ATOM 609 C C . VAL A 1 78 ? 5.615 -6.301 -2.813 1.00 94.19 78 VAL A C 1
ATOM 611 O O . VAL A 1 78 ? 4.607 -6.427 -3.513 1.00 94.19 78 VAL A O 1
ATOM 614 N N . PRO A 1 79 ? 6.844 -6.228 -3.358 1.00 90.75 79 PRO A N 1
ATOM 615 C CA . PRO A 1 79 ? 7.043 -6.414 -4.784 1.00 90.75 79 PRO A CA 1
ATOM 616 C C . PRO A 1 79 ? 6.807 -7.881 -5.150 1.00 90.75 79 PRO A C 1
ATOM 618 O O . PRO A 1 79 ? 7.387 -8.776 -4.527 1.00 90.75 79 PRO A O 1
ATOM 621 N N . ILE A 1 80 ? 6.013 -8.127 -6.190 1.00 89.19 80 ILE A N 1
ATOM 622 C CA . ILE A 1 80 ? 5.884 -9.458 -6.788 1.00 89.19 80 ILE A CA 1
ATOM 623 C C . ILE A 1 80 ? 7.220 -9.818 -7.440 1.00 89.19 80 ILE A C 1
ATOM 625 O O . ILE A 1 80 ? 7.876 -8.978 -8.062 1.00 89.19 80 ILE A O 1
ATOM 629 N N . ARG A 1 81 ? 7.642 -11.070 -7.267 1.00 84.12 81 ARG A N 1
ATOM 630 C CA . ARG 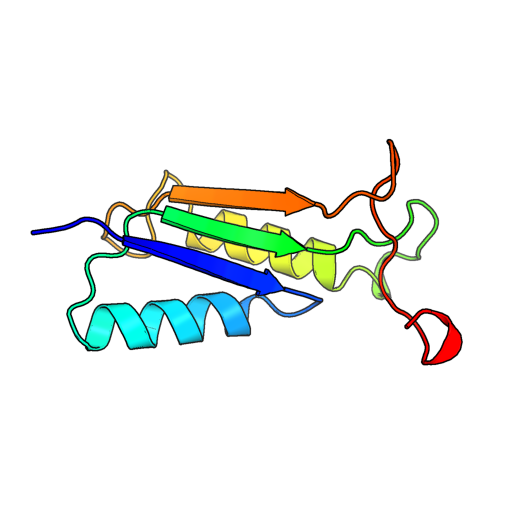A 1 81 ? 8.894 -11.588 -7.814 1.00 84.12 81 ARG A CA 1
ATOM 631 C C . ARG A 1 81 ? 8.636 -12.807 -8.682 1.00 84.12 81 ARG A C 1
ATOM 633 O O . ARG A 1 81 ? 7.813 -13.648 -8.328 1.00 84.12 81 ARG A O 1
ATOM 640 N N . ARG A 1 82 ? 9.385 -12.909 -9.776 1.00 80.88 82 ARG A N 1
ATOM 641 C CA . ARG A 1 82 ? 9.573 -14.145 -10.532 1.00 80.88 82 ARG A CA 1
ATOM 642 C C . ARG A 1 82 ? 10.975 -14.638 -10.198 1.00 80.88 82 ARG A C 1
ATOM 644 O O . ARG A 1 82 ? 11.953 -13.959 -10.491 1.00 80.88 82 ARG A O 1
ATOM 651 N N . GLU A 1 83 ? 11.054 -15.776 -9.515 1.00 83.62 83 GLU A N 1
ATOM 652 C CA . GLU A 1 83 ? 12.300 -16.261 -8.909 1.00 83.62 83 GLU A CA 1
ATOM 653 C C . GLU A 1 83 ? 12.922 -15.196 -7.979 1.00 83.62 83 GLU A C 1
ATOM 655 O O . GLU A 1 83 ? 12.315 -14.811 -6.976 1.00 83.62 83 GLU A O 1
ATOM 660 N N . SER A 1 84 ? 14.116 -14.702 -8.309 1.00 78.25 84 SER A N 1
ATOM 661 C CA . SER A 1 84 ? 14.826 -13.679 -7.534 1.00 78.25 84 SER A CA 1
ATOM 662 C C . SER A 1 84 ? 14.582 -12.253 -8.036 1.00 78.25 84 SER A C 1
ATOM 664 O O . SER A 1 84 ? 14.921 -11.296 -7.336 1.00 78.25 84 SER A O 1
ATOM 666 N N . GLU A 1 85 ? 13.983 -12.088 -9.216 1.00 78.62 85 GLU A N 1
ATOM 667 C CA . GLU A 1 85 ? 13.820 -10.790 -9.868 1.00 78.62 85 GLU A CA 1
ATOM 668 C C . GLU A 1 85 ? 12.435 -10.200 -9.609 1.00 78.62 85 GLU A C 1
ATOM 670 O O . GLU A 1 85 ? 11.432 -10.910 -9.523 1.00 78.62 85 GLU A O 1
ATOM 675 N N . ARG A 1 86 ? 12.364 -8.873 -9.454 1.00 80.25 86 ARG A N 1
ATOM 676 C CA . ARG A 1 86 ? 11.072 -8.191 -9.328 1.00 80.25 86 ARG A CA 1
ATOM 677 C C . ARG A 1 86 ? 10.356 -8.253 -10.669 1.00 80.25 86 ARG A C 1
ATOM 679 O O . ARG A 1 86 ? 10.964 -7.953 -11.692 1.00 80.25 86 ARG A O 1
ATOM 686 N N . LEU A 1 87 ? 9.075 -8.599 -10.641 1.00 79.81 87 LEU A N 1
ATOM 687 C CA . LEU A 1 87 ? 8.264 -8.647 -11.847 1.00 79.81 87 LEU A CA 1
ATOM 688 C C . LEU A 1 87 ? 8.145 -7.234 -12.426 1.00 79.81 87 LEU A C 1
ATOM 690 O O . LEU A 1 87 ? 7.793 -6.306 -11.689 1.00 79.81 87 LEU A O 1
ATOM 694 N N . ALA A 1 88 ? 8.484 -7.090 -13.707 1.00 74.19 88 ALA A N 1
ATOM 695 C CA . ALA A 1 88 ? 8.373 -5.831 -14.428 1.00 74.19 88 ALA A CA 1
ATOM 696 C C . ALA A 1 88 ? 6.911 -5.349 -14.471 1.00 74.19 88 ALA A C 1
ATOM 698 O O . ALA A 1 88 ? 5.981 -6.143 -14.327 1.00 74.19 88 ALA A O 1
ATOM 699 N N . ASP A 1 89 ? 6.717 -4.040 -14.638 1.00 71.31 89 ASP A N 1
ATOM 700 C CA . ASP A 1 89 ? 5.392 -3.489 -14.930 1.00 71.31 89 ASP A CA 1
ATOM 701 C C . ASP A 1 89 ? 4.893 -4.027 -16.280 1.00 71.31 89 ASP A C 1
ATOM 703 O O . ASP A 1 89 ? 5.695 -4.182 -17.200 1.00 71.31 89 ASP A O 1
ATOM 707 N N . ILE A 1 90 ? 3.593 -4.308 -16.383 1.00 68.94 90 ILE A N 1
ATOM 708 C CA . ILE A 1 90 ? 2.962 -4.785 -17.622 1.00 68.94 90 ILE A CA 1
ATOM 709 C C . ILE A 1 90 ? 2.748 -3.550 -18.493 1.00 68.94 90 ILE A C 1
ATOM 711 O O . ILE A 1 90 ? 1.949 -2.669 -18.155 1.00 68.94 90 ILE A O 1
ATOM 715 N N . THR A 1 91 ? 3.516 -3.440 -19.573 1.00 68.19 91 THR A N 1
ATOM 716 C CA . THR A 1 91 ? 3.519 -2.249 -20.432 1.00 68.19 91 THR A CA 1
ATOM 717 C C . THR A 1 91 ? 2.694 -2.419 -21.699 1.00 68.19 91 THR A C 1
ATOM 719 O O . THR A 1 91 ? 2.245 -1.415 -22.259 1.00 68.19 91 THR A O 1
ATOM 722 N N . ASP A 1 92 ? 2.416 -3.661 -22.091 1.00 63.50 92 ASP A N 1
ATOM 723 C CA . ASP A 1 92 ? 1.546 -4.017 -23.207 1.00 63.50 92 ASP A CA 1
ATOM 724 C C . ASP A 1 92 ? 0.786 -5.340 -22.963 1.00 63.50 92 ASP A C 1
ATOM 726 O O . ASP A 1 92 ?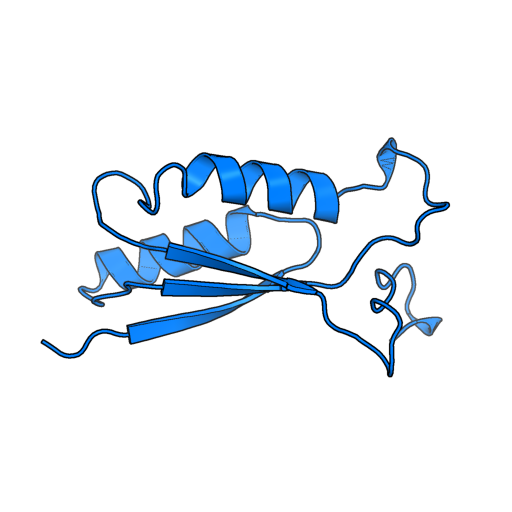 0.956 -6.001 -21.941 1.00 63.50 92 ASP A O 1
ATOM 730 N N . GLU A 1 93 ? -0.105 -5.708 -23.891 1.00 61.47 93 GLU A N 1
ATOM 731 C CA . GLU A 1 93 ? -0.856 -6.975 -23.837 1.00 61.47 93 GLU A CA 1
ATOM 732 C C . GLU A 1 93 ? 0.033 -8.218 -24.004 1.00 61.47 93 GLU A C 1
ATOM 734 O O . GLU A 1 93 ? -0.380 -9.305 -23.611 1.00 61.47 93 GLU A O 1
ATOM 739 N N . SER A 1 94 ? 1.234 -8.086 -24.576 1.00 61.03 94 SER A N 1
ATOM 740 C CA . SER A 1 94 ? 2.175 -9.203 -24.718 1.00 61.03 94 SER A CA 1
ATOM 741 C C . SER A 1 94 ? 2.930 -9.542 -23.429 1.00 61.03 94 SER A C 1
ATOM 743 O O . SER A 1 94 ? 3.495 -10.632 -23.341 1.00 61.03 94 SER A O 1
ATOM 745 N N . ASP A 1 95 ? 2.906 -8.652 -22.435 1.00 55.00 95 ASP A N 1
ATOM 746 C CA . ASP A 1 95 ? 3.468 -8.862 -21.096 1.00 55.00 95 ASP A CA 1
ATOM 747 C C . ASP A 1 95 ? 2.525 -9.646 -20.142 1.00 55.00 95 ASP A C 1
ATOM 749 O O . ASP A 1 95 ? 2.946 -9.988 -19.030 1.00 55.00 95 ASP A O 1
ATOM 753 N N . ALA A 1 96 ? 1.263 -9.898 -20.534 1.00 57.91 96 ALA A N 1
ATOM 754 C CA . ALA A 1 96 ? 0.185 -10.438 -19.684 1.00 57.91 96 ALA A CA 1
ATOM 755 C C . ALA A 1 96 ? -0.016 -11.966 -19.756 1.00 57.91 96 ALA A C 1
ATOM 757 O O . ALA A 1 96 ? 0.110 -12.560 -20.851 1.00 57.91 96 ALA A O 1
#